Protein AF-A0AAE0T8H2-F1 (afdb_monomer_lite)

Organism: NCBI:txid2493646

pLDDT: mean 71.46, std 16.18, range [34.31, 95.75]

Structure (mmCIF, N/CA/C/O backbone):
data_AF-A0AAE0T8H2-F1
#
_entry.id   AF-A0AAE0T8H2-F1
#
loop_
_atom_site.group_PDB
_atom_site.id
_atom_site.type_symbol
_atom_site.label_atom_id
_atom_site.label_alt_id
_atom_site.label_comp_id
_atom_site.label_asym_id
_atom_site.label_entity_id
_atom_site.label_seq_id
_atom_site.pdbx_PDB_ins_code
_atom_site.Cartn_x
_atom_site.Cartn_y
_atom_site.Cartn_z
_atom_site.occupancy
_atom_site.B_iso_or_equiv
_atom_site.auth_seq_id
_atom_site.auth_comp_id
_atom_site.auth_asym_id
_atom_site.auth_atom_id
_atom_site.pdbx_PDB_model_num
ATOM 1 N N . MET A 1 1 ? -1.511 -6.221 -9.281 1.00 76.69 1 MET A N 1
ATOM 2 C CA . MET A 1 1 ? -1.937 -5.654 -7.984 1.00 76.69 1 MET A CA 1
ATOM 3 C C . MET A 1 1 ? -2.621 -6.737 -7.166 1.00 76.69 1 MET A C 1
ATOM 5 O O . MET A 1 1 ? -3.337 -7.535 -7.768 1.00 76.69 1 MET A O 1
ATOM 9 N N . PRO A 1 2 ? -2.409 -6.810 -5.842 1.00 81.56 2 PRO A N 1
ATOM 10 C CA . PRO A 1 2 ? -3.268 -7.608 -4.975 1.00 81.56 2 PRO A CA 1
ATOM 11 C C . PRO A 1 2 ? -4.704 -7.080 -5.037 1.00 81.56 2 PRO A C 1
ATOM 13 O O . PRO A 1 2 ? -4.919 -5.876 -5.181 1.00 81.56 2 PRO A O 1
ATOM 16 N N . TYR A 1 3 ? -5.683 -7.977 -4.929 1.00 86.44 3 TYR A N 1
ATOM 17 C CA . TYR A 1 3 ? -7.079 -7.564 -4.841 1.00 86.44 3 TYR A CA 1
ATOM 18 C C . TYR A 1 3 ? -7.281 -6.711 -3.584 1.00 86.44 3 TYR A C 1
ATOM 20 O O . TYR A 1 3 ? -6.847 -7.091 -2.491 1.00 86.44 3 TYR A O 1
ATOM 28 N N . ALA A 1 4 ? -7.947 -5.573 -3.747 1.00 90.56 4 ALA A N 1
ATOM 29 C CA . ALA A 1 4 ? -8.281 -4.659 -2.670 1.00 90.56 4 ALA A CA 1
ATOM 30 C C . ALA A 1 4 ? -9.773 -4.329 -2.718 1.00 90.56 4 ALA A C 1
ATOM 32 O O . ALA A 1 4 ? -10.343 -4.143 -3.790 1.00 90.56 4 ALA A O 1
ATOM 33 N N . THR A 1 5 ? -10.402 -4.244 -1.550 1.00 94.56 5 THR A N 1
ATOM 34 C CA . THR A 1 5 ? -11.794 -3.803 -1.415 1.00 94.56 5 THR A CA 1
ATOM 35 C C . THR A 1 5 ? -11.911 -2.758 -0.322 1.00 94.56 5 THR A C 1
ATOM 37 O O . THR A 1 5 ? -11.250 -2.856 0.713 1.00 94.56 5 THR A O 1
ATOM 40 N N . GLY A 1 6 ? -12.789 -1.776 -0.521 1.00 94.50 6 GLY A N 1
ATOM 41 C CA . GLY A 1 6 ? -13.217 -0.898 0.562 1.00 94.50 6 GLY A CA 1
ATOM 42 C C . GLY A 1 6 ? -14.016 -1.689 1.597 1.00 94.50 6 GLY A C 1
ATOM 43 O O . GLY A 1 6 ? -14.790 -2.583 1.243 1.00 94.50 6 GLY A O 1
ATOM 44 N N . ARG A 1 7 ? -13.828 -1.378 2.880 1.00 95.75 7 ARG A N 1
ATOM 45 C CA . ARG A 1 7 ? -14.616 -1.949 3.974 1.00 95.75 7 ARG A CA 1
ATOM 46 C C . ARG A 1 7 ? -14.836 -0.916 5.071 1.00 95.75 7 ARG A C 1
ATOM 48 O O . ARG A 1 7 ? -13.929 -0.172 5.443 1.00 95.75 7 ARG A O 1
ATOM 55 N N . ARG A 1 8 ? -16.050 -0.929 5.614 1.00 95.50 8 ARG A N 1
ATOM 56 C CA . ARG A 1 8 ? -16.399 -0.284 6.878 1.00 95.50 8 ARG A CA 1
ATOM 57 C C . ARG A 1 8 ? -16.264 -1.313 7.997 1.00 95.50 8 ARG A C 1
ATOM 59 O O . ARG A 1 8 ? -16.838 -2.392 7.884 1.00 95.50 8 ARG A O 1
ATOM 66 N N . VAL A 1 9 ? -15.514 -0.982 9.041 1.00 94.25 9 VAL A N 1
ATOM 67 C CA . VAL A 1 9 ? -15.206 -1.879 10.162 1.00 94.25 9 VAL A CA 1
ATOM 68 C C . VAL A 1 9 ? -15.505 -1.177 11.482 1.00 94.25 9 VAL A C 1
ATOM 70 O O . VAL A 1 9 ? -15.190 0.001 11.651 1.00 94.25 9 VAL A O 1
ATOM 73 N N . SER A 1 10 ? -16.107 -1.892 12.424 1.00 92.62 10 SER A N 1
ATOM 74 C CA . SER A 1 10 ? -16.316 -1.436 13.797 1.00 92.62 10 SER A CA 1
ATOM 75 C C . SER A 1 10 ? -15.133 -1.824 14.677 1.00 92.62 10 SER A C 1
ATOM 77 O O . SER A 1 10 ? -14.822 -3.004 14.842 1.00 92.62 10 SER A O 1
ATOM 79 N N . TRP A 1 11 ? -14.495 -0.837 15.308 1.00 91.00 11 TRP A N 1
ATOM 80 C CA . TRP A 1 11 ? -13.422 -1.082 16.267 1.00 91.00 11 TRP A CA 1
ATOM 81 C C . TRP A 1 11 ? -13.876 -2.012 17.396 1.00 91.00 11 TRP A C 1
ATOM 83 O O . TRP A 1 11 ? -13.230 -3.024 17.663 1.00 91.00 11 TRP A O 1
ATOM 93 N N . ASN A 1 12 ? -15.007 -1.689 18.027 1.00 89.00 12 ASN A N 1
ATOM 94 C CA . ASN A 1 12 ? -15.488 -2.390 19.217 1.00 89.00 12 ASN A CA 1
ATOM 95 C C . ASN A 1 12 ? -15.922 -3.830 18.919 1.00 89.00 12 ASN A C 1
ATOM 97 O O . ASN A 1 12 ? -15.734 -4.704 19.760 1.00 89.00 12 ASN A O 1
ATOM 101 N N . GLN A 1 13 ? -16.497 -4.081 17.740 1.00 91.44 13 GLN A N 1
ATOM 102 C CA . GLN A 1 13 ? -17.056 -5.393 17.399 1.00 91.44 13 GLN A CA 1
ATOM 103 C C . GLN A 1 13 ? -16.050 -6.297 16.680 1.00 91.44 13 GLN A C 1
ATOM 105 O O . GLN A 1 13 ? -16.044 -7.503 16.910 1.00 91.44 13 GLN A O 1
ATOM 110 N N . GLU A 1 14 ? -15.204 -5.734 15.816 1.00 93.31 14 GLU A N 1
ATOM 111 C CA . GLU A 1 14 ? -14.420 -6.527 14.862 1.00 93.31 14 GLU A CA 1
ATOM 112 C C . GLU A 1 14 ? -12.912 -6.473 15.112 1.00 93.31 14 GLU A C 1
ATOM 114 O O . GLU A 1 14 ? -12.212 -7.411 14.743 1.00 93.31 14 GLU A O 1
ATOM 119 N N . ILE A 1 15 ? -12.393 -5.401 15.723 1.00 91.56 15 ILE A N 1
ATOM 120 C CA . ILE A 1 15 ? -10.941 -5.208 15.871 1.00 91.56 15 ILE A CA 1
ATOM 121 C C . ILE A 1 15 ? -10.488 -5.432 17.312 1.00 91.56 15 ILE A C 1
ATOM 123 O O . ILE A 1 15 ? -9.516 -6.146 17.534 1.00 91.56 15 ILE A O 1
ATOM 127 N N . ALA A 1 16 ? -11.173 -4.863 18.305 1.00 89.38 16 ALA A N 1
ATOM 128 C CA . ALA A 1 16 ? -10.726 -4.866 19.699 1.00 89.38 16 ALA A CA 1
ATOM 129 C C . ALA A 1 16 ? -10.502 -6.283 20.269 1.00 89.38 16 ALA A C 1
ATOM 131 O O . ALA A 1 16 ? -9.551 -6.509 21.025 1.00 89.38 16 ALA A O 1
ATOM 132 N N . SER A 1 17 ? -11.345 -7.238 19.871 1.00 90.44 17 SER A N 1
ATOM 133 C CA . SER A 1 17 ? -11.299 -8.638 20.311 1.00 90.44 17 SER A CA 1
ATOM 134 C C . SER A 1 17 ? -10.091 -9.406 19.765 1.00 90.44 17 SER A C 1
ATOM 136 O O . SER A 1 17 ? -9.535 -10.248 20.466 1.00 90.44 17 SER A O 1
ATOM 138 N N . VAL A 1 18 ? -9.645 -9.085 18.548 1.00 93.56 18 VAL A N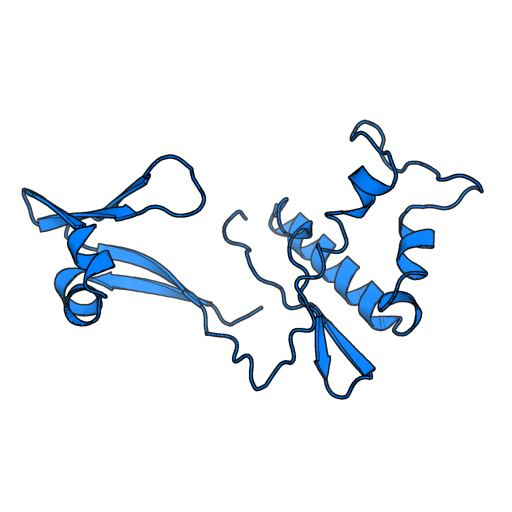 1
ATOM 139 C CA . VAL A 1 18 ? -8.537 -9.766 17.852 1.00 93.56 18 VAL A CA 1
ATOM 140 C C . VAL A 1 18 ? -7.248 -8.940 17.811 1.00 93.56 18 VAL A C 1
ATOM 142 O O . VAL A 1 18 ? -6.205 -9.428 17.381 1.00 93.56 18 VAL A O 1
ATOM 145 N N . ALA A 1 19 ? -7.297 -7.686 18.266 1.00 88.81 19 ALA A N 1
ATOM 146 C CA . ALA A 1 19 ? -6.150 -6.795 18.318 1.00 88.81 19 ALA A CA 1
ATOM 147 C C . ALA A 1 19 ? -5.054 -7.339 19.243 1.00 88.81 19 ALA A C 1
ATOM 149 O O . ALA A 1 19 ? -5.315 -7.906 20.306 1.00 88.81 19 ALA A O 1
ATOM 150 N N . THR A 1 20 ? -3.798 -7.097 18.874 1.00 90.31 20 THR A N 1
ATOM 151 C CA . THR A 1 20 ? -2.667 -7.360 19.767 1.00 90.31 20 THR A CA 1
ATOM 152 C C . THR A 1 20 ? -2.734 -6.452 20.996 1.00 90.31 20 THR A C 1
ATOM 154 O O . THR A 1 20 ? -3.318 -5.365 20.966 1.00 90.31 20 THR A O 1
ATOM 157 N N . GLU A 1 21 ? -2.101 -6.861 22.097 1.00 89.38 21 GLU A N 1
ATOM 158 C CA . GLU A 1 21 ? -2.078 -6.055 23.323 1.00 89.38 21 GLU A CA 1
ATOM 159 C C . GLU A 1 21 ? -1.448 -4.671 23.099 1.00 89.38 21 GLU A C 1
ATOM 161 O O . GLU A 1 21 ? -1.963 -3.669 23.594 1.00 89.38 21 GLU A O 1
ATOM 166 N N . ALA A 1 22 ? -0.383 -4.598 22.295 1.00 86.19 22 ALA A N 1
ATOM 167 C CA . ALA A 1 22 ? 0.259 -3.338 21.929 1.00 86.19 22 ALA A CA 1
ATOM 168 C C . ALA A 1 22 ? -0.703 -2.388 21.194 1.00 86.19 22 ALA A C 1
ATOM 170 O O . ALA A 1 22 ? -0.757 -1.200 21.512 1.00 86.19 22 ALA A O 1
ATOM 171 N N . LEU A 1 23 ? -1.502 -2.912 20.257 1.00 85.94 23 LEU A N 1
ATOM 172 C CA . LEU A 1 23 ? -2.502 -2.124 19.541 1.00 85.94 23 LEU A CA 1
ATOM 173 C C . LEU A 1 23 ? -3.630 -1.667 20.468 1.00 85.94 23 LEU A C 1
ATOM 175 O O . LEU A 1 23 ? -3.992 -0.493 20.433 1.00 85.94 23 LEU A O 1
ATOM 179 N N . ARG A 1 24 ? -4.116 -2.526 21.367 1.00 87.88 24 ARG A N 1
ATOM 180 C CA . ARG A 1 24 ? -5.114 -2.120 22.371 1.00 87.88 24 ARG A CA 1
ATOM 181 C C . ARG A 1 24 ? -4.607 -1.002 23.283 1.00 87.88 24 ARG A C 1
ATOM 183 O O . ARG A 1 24 ? -5.317 -0.026 23.485 1.00 87.88 24 ARG A O 1
ATOM 190 N N . LYS A 1 25 ? -3.364 -1.092 23.771 1.00 87.62 25 LYS A N 1
ATOM 191 C CA . LYS A 1 25 ? -2.741 -0.050 24.615 1.00 87.62 25 LYS A CA 1
ATOM 192 C C . LYS A 1 25 ? -2.518 1.277 23.889 1.00 87.62 25 LYS A C 1
ATOM 194 O O . LYS A 1 25 ? -2.362 2.308 24.533 1.00 87.62 25 LYS A O 1
ATOM 199 N N . SER A 1 26 ? -2.485 1.257 22.559 1.00 86.88 26 SER A N 1
ATOM 200 C CA . SER A 1 26 ? -2.351 2.467 21.745 1.00 86.88 26 SER A CA 1
ATOM 201 C C . SER A 1 26 ? -3.664 3.241 21.584 1.00 86.88 26 SER A C 1
ATOM 203 O O . SER A 1 26 ? -3.661 4.348 21.040 1.00 86.88 26 SER A O 1
ATOM 205 N N . VAL A 1 27 ? -4.780 2.671 22.046 1.00 88.06 27 VAL A N 1
ATOM 206 C CA . VAL A 1 27 ? -6.107 3.267 21.925 1.00 88.06 27 VAL A CA 1
ATOM 207 C C . VAL A 1 27 ? -6.424 4.141 23.125 1.00 88.06 27 VAL A C 1
ATOM 209 O O . VAL A 1 27 ? -6.238 3.772 24.279 1.00 88.06 27 VAL A O 1
ATOM 212 N N . THR A 1 28 ? -6.949 5.315 22.814 1.00 83.62 28 THR A N 1
ATOM 213 C CA . THR A 1 28 ? -7.480 6.293 23.753 1.00 83.62 28 THR A CA 1
ATOM 214 C C . THR A 1 28 ? -8.935 6.512 23.378 1.00 83.62 28 THR A C 1
ATOM 216 O O . THR A 1 28 ? -9.225 7.000 22.283 1.00 83.62 28 THR A O 1
ATOM 219 N N . ALA A 1 29 ? -9.844 6.072 24.242 1.00 75.25 29 ALA A N 1
ATOM 220 C CA . ALA A 1 29 ? -11.264 6.346 24.078 1.00 75.25 29 ALA A CA 1
ATOM 221 C C . ALA A 1 29 ? -11.545 7.822 24.395 1.00 75.25 29 ALA A C 1
ATOM 223 O O . ALA A 1 29 ? -10.871 8.412 25.245 1.00 75.25 29 ALA A O 1
ATOM 224 N N . GLN A 1 30 ? -12.511 8.409 23.696 1.00 73.19 30 GLN A N 1
ATOM 225 C CA . GLN A 1 30 ? -13.081 9.715 24.027 1.00 73.19 30 GLN A CA 1
ATOM 226 C C . GLN A 1 30 ? -14.549 9.564 24.431 1.00 73.19 30 GLN A C 1
ATOM 228 O O . GLN A 1 30 ? -15.131 8.482 24.307 1.00 73.19 30 GLN A O 1
ATOM 233 N N . ASP A 1 31 ? -15.128 10.652 24.932 1.00 75.44 31 ASP A N 1
ATOM 234 C CA . ASP A 1 31 ? -16.554 10.729 25.230 1.00 75.44 31 ASP A CA 1
ATOM 235 C C . ASP A 1 31 ? -17.387 10.417 23.968 1.00 75.44 31 ASP A C 1
ATOM 237 O O . ASP A 1 31 ? -16.953 10.667 22.845 1.00 75.44 31 ASP A O 1
ATOM 241 N N . ASP A 1 32 ? -18.577 9.838 24.159 1.00 81.25 32 ASP A N 1
ATOM 242 C CA . ASP A 1 32 ? -19.538 9.471 23.096 1.00 81.25 32 ASP A CA 1
ATOM 243 C C . ASP A 1 32 ? -19.127 8.309 22.155 1.00 81.25 32 ASP A C 1
ATOM 245 O O . ASP A 1 32 ? -19.642 8.146 21.047 1.00 81.25 32 ASP A O 1
ATOM 249 N N . GLY A 1 33 ? -18.230 7.427 22.611 1.00 79.25 33 GLY A N 1
ATOM 250 C CA . GLY A 1 33 ? -17.908 6.173 21.909 1.00 79.25 33 GLY A CA 1
ATOM 251 C C . GLY A 1 33 ? -16.909 6.321 20.757 1.00 79.25 33 GLY A C 1
ATOM 252 O O . GLY A 1 33 ? -16.699 5.374 19.991 1.00 79.25 33 GLY A O 1
ATOM 253 N N . ASP A 1 34 ? -16.274 7.484 20.650 1.00 89.69 34 ASP A N 1
ATOM 254 C CA . ASP A 1 34 ? -15.195 7.752 19.710 1.00 89.69 34 ASP A CA 1
ATOM 255 C C . ASP A 1 34 ? -13.905 7.022 20.107 1.00 89.69 34 ASP A C 1
ATOM 257 O O . ASP A 1 34 ? -13.517 6.934 21.278 1.00 89.69 34 ASP A O 1
ATOM 261 N N . VAL A 1 35 ? -13.209 6.494 19.099 1.00 90.50 35 VAL A N 1
ATOM 262 C CA . VAL A 1 35 ? -11.995 5.693 19.287 1.00 90.50 35 VAL A CA 1
ATOM 263 C C . VAL A 1 35 ? -10.830 6.380 18.601 1.00 90.50 35 VAL A C 1
ATOM 265 O O . VAL A 1 35 ? -10.845 6.550 17.384 1.00 90.50 35 VAL A O 1
ATOM 268 N N . CYS A 1 36 ? -9.785 6.721 19.355 1.00 90.19 36 CYS A N 1
ATOM 269 C CA . CYS A 1 36 ? -8.565 7.285 18.792 1.00 90.19 36 CYS A CA 1
ATOM 270 C C . CYS A 1 36 ? -7.361 6.370 18.993 1.00 90.19 36 CYS A C 1
ATOM 272 O O . CYS A 1 36 ? -7.038 5.994 20.116 1.00 90.19 36 CYS A O 1
ATOM 274 N N . ILE A 1 37 ? -6.647 6.073 17.912 1.00 88.62 37 ILE A N 1
ATOM 275 C CA . ILE A 1 37 ? -5.466 5.211 17.905 1.00 88.62 37 ILE A CA 1
ATOM 276 C C . ILE A 1 37 ? -4.220 6.083 17.758 1.00 88.62 37 ILE A C 1
ATOM 278 O O . ILE A 1 37 ? -4.068 6.818 16.777 1.00 88.62 37 ILE A O 1
ATOM 282 N N . LYS A 1 38 ? -3.312 5.998 18.734 1.00 86.00 38 LYS A N 1
ATOM 283 C CA . LYS A 1 38 ? -1.990 6.626 18.678 1.00 86.00 38 LYS A CA 1
ATOM 284 C C . LYS A 1 38 ? -0.982 5.617 18.150 1.00 86.00 38 LYS A C 1
ATOM 286 O O . LYS A 1 38 ? -0.389 4.859 18.913 1.00 86.00 38 LYS A O 1
ATOM 291 N N . TRP A 1 39 ? -0.751 5.630 16.845 1.00 74.06 39 TRP A N 1
ATOM 292 C CA . TRP A 1 39 ? 0.168 4.686 16.221 1.00 74.06 39 TRP A CA 1
ATOM 293 C C . TRP A 1 39 ? 1.500 5.345 15.863 1.00 74.06 39 TRP A C 1
ATOM 295 O O . TRP A 1 39 ? 1.573 6.525 15.506 1.00 74.06 39 TRP A O 1
ATOM 305 N N . ARG A 1 40 ? 2.582 4.570 15.961 1.00 65.19 40 ARG A N 1
ATOM 306 C CA . ARG A 1 40 ? 3.912 4.977 15.503 1.00 65.19 40 ARG A CA 1
ATOM 307 C C . ARG A 1 40 ? 4.268 4.137 14.280 1.00 65.19 40 ARG A C 1
ATOM 309 O O . ARG A 1 40 ? 4.754 3.022 14.405 1.00 65.19 40 ARG A O 1
ATOM 316 N N . CYS A 1 41 ? 3.993 4.681 13.103 1.00 67.31 41 CYS A N 1
ATOM 317 C CA . CYS A 1 41 ? 4.400 4.147 11.803 1.00 67.31 41 CYS A CA 1
ATOM 318 C C . CYS A 1 41 ? 5.215 5.237 11.106 1.00 67.31 41 CYS A C 1
ATOM 320 O O . CYS A 1 41 ? 4.749 6.370 11.147 1.00 67.31 41 CYS A O 1
ATOM 322 N N . TYR A 1 42 ? 6.381 4.882 10.533 1.00 51.53 42 TYR A N 1
ATOM 323 C CA . TYR A 1 42 ? 7.344 5.639 9.690 1.00 51.53 42 TYR A CA 1
ATOM 324 C C . TYR A 1 42 ? 7.691 7.105 10.055 1.00 51.53 42 TYR A C 1
ATOM 326 O O . TYR A 1 42 ? 8.852 7.506 10.004 1.00 51.53 42 TYR A O 1
ATOM 334 N N . LEU A 1 43 ? 6.728 7.909 10.480 1.00 49.91 43 LEU A N 1
ATOM 335 C CA . LEU A 1 43 ? 6.865 9.234 11.051 1.00 49.91 43 LEU A CA 1
ATOM 336 C C . LEU A 1 43 ? 7.532 9.153 12.433 1.00 49.91 43 LEU A C 1
ATOM 338 O O . LEU A 1 43 ? 7.078 8.470 13.354 1.00 49.91 43 LEU A O 1
ATOM 342 N N . LYS A 1 44 ? 8.612 9.923 12.619 1.00 52.41 44 LYS A N 1
ATOM 343 C CA . LYS A 1 44 ? 9.271 10.095 13.929 1.00 52.41 44 LYS A CA 1
ATOM 344 C C . LYS A 1 44 ? 8.316 10.647 15.004 1.00 52.41 44 LYS A C 1
ATOM 346 O O . LYS A 1 44 ? 8.592 10.471 16.191 1.00 52.41 44 LYS A O 1
ATOM 351 N N . ARG A 1 45 ? 7.201 11.270 14.597 1.00 58.56 45 ARG A N 1
ATOM 352 C CA . ARG A 1 45 ? 6.114 11.767 15.452 1.00 58.56 45 ARG A CA 1
ATOM 353 C C . ARG A 1 45 ? 4.948 10.778 15.461 1.00 58.56 45 ARG A C 1
ATOM 355 O O . ARG A 1 45 ? 4.554 10.284 14.413 1.00 58.56 45 ARG A O 1
ATOM 362 N N . SER A 1 46 ? 4.383 10.519 16.640 1.00 67.94 46 SER A N 1
ATOM 363 C CA . SER A 1 46 ? 3.137 9.756 16.753 1.00 67.94 46 SER A CA 1
ATOM 364 C C . SER A 1 46 ? 2.005 10.513 16.064 1.00 67.94 46 SER A C 1
ATOM 366 O O . SER A 1 46 ? 1.717 11.647 16.444 1.00 67.94 46 SER A O 1
ATOM 368 N N . ALA A 1 47 ? 1.359 9.877 15.092 1.00 76.75 47 ALA A N 1
ATOM 369 C CA . ALA A 1 47 ? 0.096 10.352 14.551 1.00 76.75 47 ALA A CA 1
ATOM 370 C C . ALA A 1 47 ? -1.054 9.796 15.402 1.00 76.75 47 ALA A C 1
ATOM 372 O O . ALA A 1 47 ? -0.964 8.692 15.953 1.00 76.75 47 ALA A O 1
ATOM 373 N N . ARG A 1 48 ? -2.123 10.582 15.537 1.00 83.56 48 ARG A N 1
ATOM 374 C CA . ARG A 1 48 ? -3.363 10.169 16.197 1.00 83.56 48 ARG A CA 1
ATOM 375 C C . ARG A 1 48 ? -4.469 10.153 15.152 1.00 83.56 48 ARG A C 1
ATOM 377 O O . ARG A 1 48 ? -4.716 11.175 14.522 1.00 83.56 48 ARG A O 1
ATOM 384 N N . TYR A 1 49 ? -5.124 9.009 15.007 1.00 86.44 49 TYR A N 1
ATOM 385 C CA . TYR A 1 49 ? -6.261 8.822 14.108 1.00 86.44 49 TYR A CA 1
ATOM 386 C C . TYR A 1 49 ? -7.504 8.581 14.948 1.00 86.44 49 TYR A C 1
ATOM 388 O O . TYR A 1 49 ? -7.477 7.699 15.803 1.00 86.44 49 TYR A O 1
ATOM 396 N N . CYS A 1 50 ? -8.554 9.371 14.744 1.00 88.81 50 CYS A N 1
ATOM 397 C CA . CYS A 1 50 ? -9.799 9.282 15.501 1.00 88.81 50 CYS A CA 1
ATOM 398 C C . CYS A 1 50 ? -10.946 8.835 14.601 1.00 88.81 50 CYS A C 1
ATOM 400 O O . CYS A 1 50 ? -11.061 9.282 13.462 1.00 88.81 50 CYS A O 1
ATOM 402 N N . PHE A 1 51 ? -11.782 7.954 15.138 1.00 90.56 51 PHE A N 1
ATOM 403 C CA . PHE A 1 51 ? -12.860 7.289 14.428 1.00 90.56 51 PHE A CA 1
ATOM 404 C C . PHE A 1 51 ? -14.163 7.513 15.175 1.00 90.56 51 PHE A C 1
ATOM 406 O O . PHE A 1 51 ? -14.323 7.057 16.313 1.00 90.56 51 PHE A O 1
ATOM 413 N N . GLN A 1 52 ? -15.086 8.205 14.513 1.00 91.56 52 GLN A N 1
ATOM 414 C CA . GLN A 1 52 ? -16.373 8.550 15.093 1.00 91.56 52 GLN A CA 1
ATOM 415 C C . GLN A 1 52 ? -17.170 7.278 15.395 1.00 91.56 52 GLN A C 1
ATOM 417 O O . GLN A 1 52 ? -17.338 6.423 14.518 1.00 91.56 52 GLN A O 1
ATOM 422 N N . LYS A 1 53 ? -17.635 7.130 16.638 1.00 90.38 53 LYS A N 1
ATOM 423 C CA . LYS A 1 53 ? -18.329 5.936 17.146 1.00 90.38 53 LYS A CA 1
ATOM 424 C C . LYS A 1 53 ? -17.564 4.631 16.877 1.00 90.38 53 LYS A C 1
ATOM 426 O O . LYS A 1 53 ? -18.162 3.575 16.666 1.00 90.38 53 LYS A O 1
ATOM 431 N N . GLY A 1 54 ? -16.233 4.714 16.794 1.00 90.06 54 GLY A N 1
ATOM 432 C CA . GLY A 1 54 ? -15.353 3.587 16.489 1.00 90.06 54 GLY A CA 1
ATOM 433 C C . GLY A 1 54 ? -15.494 3.021 15.072 1.00 90.06 54 GLY A C 1
ATOM 434 O O . GLY A 1 54 ? -15.087 1.884 14.841 1.00 90.06 54 GLY A O 1
ATOM 435 N N . VAL A 1 55 ? -16.070 3.768 14.125 1.00 93.75 55 VAL A N 1
ATOM 436 C CA . VAL A 1 55 ? -16.237 3.327 12.733 1.00 93.75 55 VAL A CA 1
ATOM 437 C C . VAL A 1 55 ? -15.011 3.698 11.901 1.00 93.75 55 VAL A C 1
ATOM 439 O O .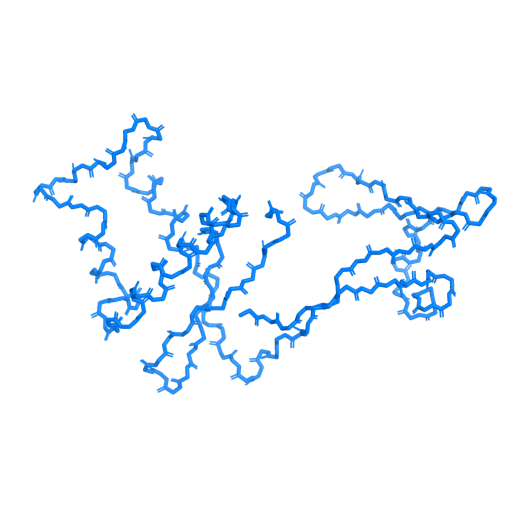 VAL A 1 55 ? -14.689 4.872 11.733 1.00 93.75 55 VAL A O 1
ATOM 442 N N . ILE A 1 56 ? -14.365 2.689 11.321 1.00 92.81 56 ILE A N 1
ATOM 443 C CA . ILE A 1 56 ? -13.174 2.826 10.482 1.00 92.81 56 ILE A CA 1
ATOM 444 C C . ILE A 1 56 ? -13.548 2.510 9.034 1.00 92.81 56 ILE A C 1
ATOM 446 O O . ILE A 1 56 ? -14.107 1.450 8.749 1.00 92.81 56 ILE A O 1
ATOM 450 N N . TYR A 1 57 ? -13.208 3.411 8.115 1.00 93.19 57 TYR A N 1
ATOM 451 C CA . TYR A 1 57 ? -13.242 3.149 6.678 1.00 93.19 57 TYR A CA 1
ATOM 452 C C . TYR A 1 57 ? -11.819 2.920 6.192 1.00 93.19 57 TYR A C 1
ATOM 454 O O . TYR A 1 57 ? -10.928 3.721 6.472 1.00 93.19 57 TYR A O 1
ATOM 462 N N . GLY A 1 58 ? -11.598 1.822 5.481 1.00 90.88 58 GLY A N 1
ATOM 463 C CA . GLY A 1 58 ? -10.277 1.501 4.964 1.00 90.88 58 GLY A CA 1
ATOM 464 C C . GLY A 1 58 ? -10.320 0.509 3.816 1.00 90.88 58 GLY A C 1
ATOM 465 O O . GLY A 1 58 ? -11.378 -0.005 3.445 1.00 90.88 58 GLY A O 1
ATOM 466 N N . ALA A 1 59 ? -9.144 0.241 3.263 1.00 92.12 59 ALA A N 1
ATOM 467 C CA . ALA A 1 59 ? -8.946 -0.799 2.269 1.00 92.12 59 ALA A CA 1
ATOM 468 C C . ALA A 1 59 ? -8.522 -2.106 2.952 1.00 92.12 59 ALA A C 1
ATOM 470 O O . ALA A 1 59 ? -7.619 -2.121 3.789 1.00 92.12 59 ALA A O 1
ATOM 471 N N . VAL A 1 60 ? -9.154 -3.212 2.569 1.00 91.75 60 VAL A N 1
ATOM 472 C CA . VAL A 1 60 ? -8.696 -4.567 2.884 1.00 91.75 60 VAL A CA 1
ATOM 473 C C . VAL A 1 60 ? -7.984 -5.099 1.653 1.00 91.75 60 VAL A C 1
ATOM 475 O O . VAL A 1 60 ? -8.604 -5.277 0.604 1.00 91.75 60 VAL A O 1
ATOM 478 N N . VAL A 1 61 ? -6.683 -5.338 1.788 1.00 89.44 61 VAL A N 1
ATOM 479 C CA . VAL A 1 61 ? -5.818 -5.821 0.708 1.00 89.44 61 VAL A CA 1
ATOM 480 C C . VAL A 1 61 ? -5.488 -7.286 0.956 1.00 89.44 61 VAL A C 1
ATOM 482 O O . VAL A 1 61 ? -5.094 -7.662 2.061 1.00 89.44 61 VAL A O 1
ATOM 485 N N . TYR A 1 62 ? -5.657 -8.125 -0.064 1.00 87.88 62 TYR A N 1
ATOM 486 C CA . TYR A 1 62 ? -5.349 -9.547 0.039 1.00 87.88 62 TYR A CA 1
ATOM 487 C C . TYR A 1 62 ? -3.852 -9.763 0.237 1.00 87.88 62 TYR A C 1
ATOM 489 O O . TYR A 1 62 ? -3.022 -9.244 -0.513 1.00 87.88 62 TYR A O 1
ATOM 497 N N . TRP A 1 63 ? -3.519 -10.566 1.246 1.00 82.44 63 TRP A N 1
ATOM 498 C CA . TRP A 1 63 ? -2.137 -10.882 1.570 1.00 82.44 63 TRP A CA 1
ATOM 499 C C . TRP A 1 63 ? -1.482 -11.692 0.448 1.00 82.44 63 TRP A C 1
ATOM 501 O O . TRP A 1 63 ? -1.985 -12.742 0.041 1.00 82.44 63 TRP A O 1
ATOM 511 N N . ILE A 1 64 ? -0.326 -11.230 -0.025 1.00 75.06 64 ILE A N 1
ATOM 512 C CA . ILE A 1 64 ? 0.472 -11.951 -1.016 1.00 75.06 64 ILE A CA 1
ATOM 513 C C . ILE A 1 64 ? 1.324 -12.985 -0.273 1.00 75.06 64 ILE A C 1
ATOM 515 O O . ILE A 1 64 ? 2.228 -12.636 0.486 1.00 75.06 64 ILE A O 1
ATOM 519 N N . SER A 1 65 ? 1.03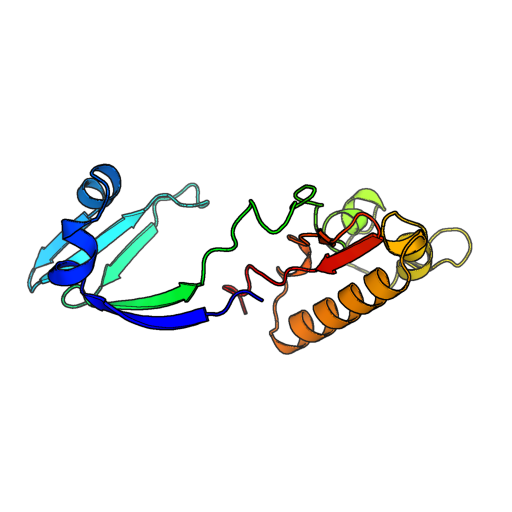5 -14.275 -0.469 1.00 67.19 65 SER A N 1
ATOM 520 C CA . SER A 1 65 ? 1.814 -15.349 0.156 1.00 67.19 65 SER A CA 1
ATOM 521 C C . SER A 1 65 ? 3.240 -15.403 -0.403 1.00 67.19 65 SER A C 1
ATOM 523 O O . SER A 1 65 ? 3.459 -15.576 -1.602 1.00 67.19 65 SER A O 1
ATOM 525 N N . ILE A 1 66 ? 4.219 -15.324 0.500 1.00 58.91 66 ILE A N 1
ATOM 526 C CA . ILE A 1 66 ? 5.660 -15.411 0.205 1.00 58.91 66 ILE A CA 1
ATOM 527 C C . ILE A 1 66 ? 6.040 -16.823 -0.299 1.00 58.91 66 ILE A C 1
ATOM 529 O O . ILE A 1 66 ? 7.073 -17.009 -0.937 1.00 58.91 66 ILE A O 1
ATOM 533 N N . GLY A 1 67 ? 5.193 -17.833 -0.051 1.00 55.25 67 GLY A N 1
ATOM 534 C CA . GLY A 1 67 ? 5.424 -19.214 -0.486 1.00 55.25 67 GLY A CA 1
ATOM 535 C C . GLY A 1 67 ? 5.179 -19.456 -1.980 1.00 55.25 67 GLY A C 1
ATOM 536 O O . GLY A 1 67 ? 5.856 -20.289 -2.578 1.00 55.25 67 GLY A O 1
ATOM 537 N N . THR A 1 68 ? 4.246 -18.725 -2.598 1.00 52.19 68 THR A N 1
ATOM 538 C CA . THR A 1 68 ? 3.891 -18.860 -4.026 1.00 52.19 68 THR A CA 1
ATOM 539 C C . THR A 1 68 ? 4.700 -17.943 -4.935 1.00 52.19 68 THR A C 1
ATOM 541 O O . THR A 1 68 ? 4.851 -18.233 -6.120 1.00 52.19 68 THR A O 1
ATOM 544 N N . VAL A 1 69 ? 5.249 -16.858 -4.391 1.00 54.84 69 VAL A N 1
ATOM 545 C CA . VAL A 1 69 ? 6.080 -15.909 -5.126 1.00 54.84 69 VAL A CA 1
ATOM 546 C C . VAL A 1 69 ? 7.393 -15.743 -4.381 1.00 54.84 69 VAL A C 1
ATOM 548 O O . VAL A 1 69 ? 7.442 -15.118 -3.324 1.00 54.84 69 VAL A O 1
ATOM 551 N N . ARG A 1 70 ? 8.490 -16.264 -4.945 1.00 53.34 70 ARG A N 1
ATOM 552 C CA . ARG A 1 70 ? 9.830 -15.879 -4.488 1.00 53.34 70 ARG A CA 1
ATOM 553 C C . ARG A 1 70 ? 10.055 -14.427 -4.889 1.00 53.34 70 ARG A C 1
ATOM 555 O O . ARG A 1 70 ? 10.544 -14.158 -5.985 1.00 53.34 70 ARG A O 1
ATOM 562 N N . ILE A 1 71 ? 9.673 -13.516 -4.000 1.00 53.91 71 ILE A N 1
ATOM 563 C CA . ILE A 1 71 ? 10.011 -12.100 -4.081 1.00 53.91 71 ILE A CA 1
ATOM 564 C C . ILE A 1 71 ? 11.529 -12.021 -3.921 1.00 53.91 71 ILE A C 1
ATOM 566 O O . ILE A 1 71 ? 12.064 -12.103 -2.813 1.00 53.91 71 ILE A O 1
ATOM 570 N N . ARG A 1 72 ? 12.253 -11.963 -5.041 1.00 51.72 72 ARG A N 1
ATOM 571 C CA . ARG A 1 72 ? 13.703 -11.777 -5.013 1.00 51.72 72 ARG A CA 1
ATOM 572 C C . ARG A 1 72 ? 13.987 -10.303 -4.780 1.00 51.72 72 ARG A C 1
ATOM 574 O O . ARG A 1 72 ? 14.153 -9.551 -5.725 1.00 51.72 72 ARG A O 1
ATOM 581 N N . GLY A 1 73 ? 14.094 -9.954 -3.502 1.00 46.97 73 GLY A N 1
ATOM 582 C CA . GLY A 1 73 ? 14.669 -8.697 -3.057 1.00 46.97 73 GLY A CA 1
ATOM 583 C C . GLY A 1 73 ? 13.763 -7.493 -3.280 1.00 46.97 73 GLY A C 1
ATOM 584 O O . GLY A 1 73 ? 13.049 -7.368 -4.267 1.00 46.97 73 GLY A O 1
ATOM 585 N N . ASN A 1 74 ? 13.829 -6.581 -2.323 1.00 45.81 74 ASN A N 1
ATOM 586 C CA . ASN A 1 74 ? 13.422 -5.201 -2.498 1.00 45.81 74 ASN A CA 1
ATOM 587 C C . ASN A 1 74 ? 14.425 -4.580 -3.484 1.00 45.81 74 ASN A C 1
ATOM 589 O O . ASN A 1 74 ? 15.432 -3.999 -3.074 1.00 45.81 74 ASN A O 1
ATOM 593 N N . THR A 1 75 ? 14.249 -4.821 -4.786 1.00 48.94 75 THR A N 1
ATOM 594 C CA . THR A 1 75 ? 14.968 -4.045 -5.790 1.00 48.94 75 THR A CA 1
ATOM 595 C C . THR A 1 75 ? 14.420 -2.643 -5.652 1.00 48.94 75 THR A C 1
ATOM 597 O O . THR A 1 75 ? 13.275 -2.386 -6.017 1.00 48.94 75 THR A O 1
ATOM 600 N N . LYS A 1 76 ? 15.220 -1.773 -5.023 1.00 51.75 76 LYS A N 1
ATOM 601 C CA . LYS A 1 76 ? 15.148 -0.318 -5.155 1.00 51.75 76 LYS A CA 1
ATOM 602 C C . LYS A 1 76 ? 14.526 -0.015 -6.512 1.00 51.75 76 LYS A C 1
ATOM 604 O O . LYS A 1 76 ? 15.133 -0.394 -7.512 1.00 51.75 76 LYS A O 1
ATOM 609 N N . GLY A 1 77 ? 13.297 0.501 -6.523 1.00 54.28 77 GLY A N 1
ATOM 610 C CA . GLY A 1 77 ? 12.503 0.420 -7.741 1.00 54.28 77 GLY A CA 1
ATOM 611 C C . GLY A 1 77 ? 13.206 1.088 -8.918 1.00 54.28 77 GLY A C 1
ATOM 612 O O . GLY A 1 77 ? 14.077 1.949 -8.749 1.00 54.28 77 GLY A O 1
ATOM 613 N N . SER A 1 78 ? 12.859 0.619 -10.109 1.00 53.56 78 SER A N 1
ATOM 614 C CA . SER A 1 78 ? 13.569 0.867 -11.367 1.00 53.56 78 SER A CA 1
ATOM 615 C C . SER A 1 78 ? 13.810 2.346 -11.688 1.00 53.56 78 SER A C 1
ATOM 617 O O . SER A 1 78 ? 14.738 2.684 -12.415 1.00 53.56 78 SER A O 1
ATOM 619 N N . TRP A 1 79 ? 13.005 3.231 -11.098 1.00 59.12 79 TRP A N 1
ATOM 620 C CA . TRP A 1 79 ? 13.083 4.682 -11.255 1.00 59.12 79 TRP A CA 1
ATOM 621 C C . TRP A 1 79 ? 13.719 5.400 -10.050 1.00 59.12 79 TRP A C 1
ATOM 623 O O . TRP A 1 79 ? 14.092 6.565 -10.149 1.00 59.12 79 TRP A O 1
ATOM 633 N N . HIS A 1 80 ? 13.849 4.731 -8.898 1.00 53.78 80 HIS A N 1
ATOM 634 C CA . HIS A 1 80 ? 14.147 5.371 -7.614 1.00 53.78 80 HIS A CA 1
ATOM 635 C C . HIS A 1 80 ? 15.636 5.533 -7.291 1.00 53.78 80 HIS A C 1
ATOM 637 O O . HIS A 1 80 ? 15.981 6.453 -6.552 1.00 53.78 80 HIS A O 1
ATOM 643 N N . ASN A 1 81 ? 16.534 4.672 -7.786 1.00 43.22 81 ASN A N 1
ATOM 644 C CA . ASN A 1 81 ? 17.946 4.712 -7.360 1.00 43.22 81 ASN A CA 1
ATOM 645 C C . ASN A 1 81 ? 18.984 5.018 -8.435 1.00 43.22 81 ASN A C 1
ATOM 647 O O . ASN A 1 81 ? 20.127 5.294 -8.076 1.00 43.22 81 ASN A O 1
ATOM 651 N N . ASP A 1 82 ? 18.599 5.103 -9.701 1.00 48.03 82 ASP A N 1
ATOM 652 C CA . ASP A 1 82 ? 19.559 5.461 -10.743 1.00 48.03 82 ASP A CA 1
ATOM 653 C C . ASP A 1 82 ? 19.629 6.968 -11.005 1.00 48.03 82 ASP A C 1
ATOM 655 O O . ASP A 1 82 ? 20.636 7.447 -11.507 1.00 48.03 82 ASP A O 1
ATOM 659 N N . PHE A 1 83 ? 18.650 7.762 -10.564 1.00 43.91 83 PHE A N 1
ATOM 660 C CA . PHE A 1 83 ? 18.703 9.219 -10.740 1.00 43.91 83 PHE A CA 1
ATOM 661 C C . PHE A 1 83 ? 19.791 9.881 -9.868 1.00 43.91 83 PHE A C 1
ATOM 663 O O . PHE A 1 83 ? 20.575 10.698 -10.349 1.00 43.91 83 PHE A O 1
ATOM 670 N N . HIS A 1 84 ? 19.920 9.454 -8.605 1.00 40.66 84 HIS A N 1
ATOM 671 C CA . HIS A 1 84 ? 20.982 9.930 -7.709 1.00 40.66 84 HIS A CA 1
ATOM 672 C C . HIS A 1 84 ? 22.334 9.240 -7.947 1.00 40.66 84 HIS A C 1
ATOM 674 O O . HIS A 1 84 ? 23.369 9.892 -7.836 1.00 40.66 84 HIS A O 1
ATOM 680 N N . ALA A 1 85 ? 22.353 7.947 -8.295 1.00 40.78 85 ALA A N 1
ATOM 681 C CA . ALA A 1 85 ? 23.598 7.221 -8.567 1.00 40.78 85 ALA A CA 1
ATOM 682 C C . ALA A 1 85 ? 24.213 7.562 -9.940 1.00 40.78 85 ALA A C 1
ATOM 684 O O . ALA A 1 85 ? 25.419 7.406 -10.118 1.00 40.78 85 ALA A O 1
ATOM 685 N N . MET A 1 86 ? 23.416 8.063 -10.895 1.00 44.12 86 MET A N 1
ATOM 686 C CA . MET A 1 86 ? 23.891 8.585 -12.186 1.00 44.12 86 MET A CA 1
ATOM 687 C C . MET A 1 86 ? 24.095 10.113 -12.191 1.00 44.12 86 MET A C 1
ATOM 689 O O . MET A 1 86 ? 24.298 10.689 -13.255 1.00 44.12 86 MET A O 1
ATOM 693 N N . GLY A 1 87 ? 24.090 10.766 -11.020 1.00 38.47 87 GLY A N 1
ATOM 694 C CA . GLY A 1 87 ? 24.521 12.162 -10.864 1.00 38.47 87 GLY A CA 1
ATOM 695 C C . GLY A 1 87 ? 23.546 13.241 -11.356 1.00 38.47 87 GLY A C 1
ATOM 696 O O . GLY A 1 87 ? 23.974 14.371 -11.575 1.00 38.47 87 GLY A O 1
ATOM 697 N N . GLY A 1 88 ? 22.258 12.936 -11.537 1.00 37.66 88 GLY A N 1
ATOM 698 C CA . GLY A 1 88 ? 21.278 13.889 -12.063 1.00 37.66 88 GLY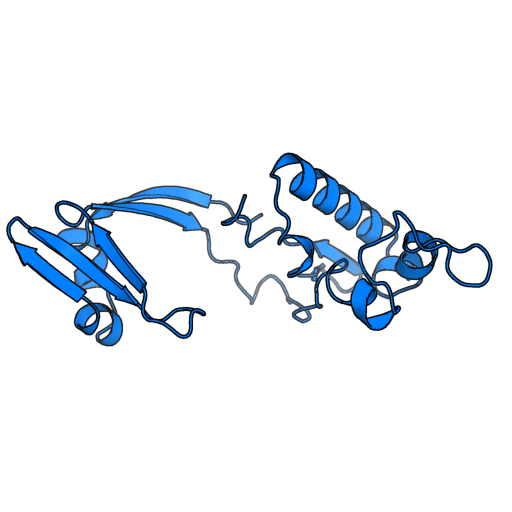 A CA 1
ATOM 699 C C . GLY A 1 88 ? 20.494 14.605 -10.965 1.00 37.66 88 GLY A C 1
ATOM 700 O O . GLY A 1 88 ? 19.620 14.013 -10.338 1.00 37.66 88 GLY A O 1
ATOM 701 N N . TYR A 1 89 ? 20.756 15.896 -10.760 1.00 36.03 89 TYR A N 1
ATOM 702 C CA . TYR A 1 89 ? 19.771 16.792 -10.152 1.00 36.03 89 TYR A CA 1
ATOM 703 C C . TYR A 1 89 ? 18.575 16.951 -11.111 1.00 36.03 89 TYR A C 1
ATOM 705 O O . TYR A 1 89 ? 18.745 17.022 -12.327 1.00 36.03 89 TYR A O 1
ATOM 713 N N . LEU A 1 90 ? 17.364 16.981 -10.547 1.00 39.50 90 LEU A N 1
ATOM 714 C CA . LEU A 1 90 ? 16.056 17.145 -11.200 1.00 39.50 90 LEU A CA 1
ATOM 715 C C . LEU A 1 90 ? 15.869 18.537 -11.845 1.00 39.50 90 LEU A C 1
ATOM 717 O O . LEU A 1 90 ? 14.919 19.242 -11.525 1.00 39.50 90 LEU A O 1
ATOM 721 N N . GLU A 1 91 ? 16.753 18.949 -12.752 1.00 34.31 91 GLU A N 1
ATOM 722 C CA . GLU A 1 91 ? 16.591 20.218 -13.485 1.00 34.31 91 GLU A CA 1
ATOM 723 C C . GLU A 1 91 ? 16.592 20.080 -15.009 1.00 34.31 91 GLU A C 1
ATOM 725 O O . GLU A 1 91 ? 16.458 21.072 -15.718 1.00 34.31 91 GLU A O 1
ATOM 730 N N . SER A 1 92 ? 16.676 18.875 -15.570 1.00 36.19 92 SER A N 1
ATOM 731 C CA . SER A 1 92 ? 16.595 18.728 -17.027 1.00 36.19 92 SER A CA 1
ATOM 732 C C . SER A 1 92 ? 15.931 17.422 -17.424 1.00 36.19 92 SER A C 1
ATOM 734 O O . SER A 1 92 ? 16.390 16.328 -17.097 1.00 36.19 92 SER A O 1
ATOM 736 N N . PHE A 1 93 ? 14.830 17.549 -18.161 1.00 46.81 93 PHE A N 1
ATOM 737 C CA . PHE A 1 93 ? 14.262 16.463 -18.940 1.00 46.81 93 PHE A CA 1
ATOM 738 C C . PHE A 1 93 ? 15.374 15.834 -19.792 1.00 46.81 93 PHE A C 1
ATOM 740 O O . PHE A 1 93 ? 15.950 16.489 -20.653 1.00 46.81 93 PHE A O 1
ATOM 747 N N . SER A 1 94 ? 15.647 14.557 -19.517 1.00 51.22 94 SER A N 1
ATOM 748 C CA . SER A 1 94 ? 16.573 13.677 -20.233 1.00 51.22 94 SER A CA 1
ATOM 749 C C . SER A 1 94 ? 18.042 14.138 -20.240 1.00 51.22 94 SER A C 1
ATOM 751 O O . SER A 1 94 ? 18.477 14.765 -21.208 1.00 51.22 94 SER A O 1
ATOM 753 N N . PRO A 1 95 ? 18.871 13.767 -19.239 1.00 50.88 95 PRO A N 1
ATOM 754 C CA . PRO A 1 95 ? 20.309 13.898 -19.404 1.00 50.88 95 PRO A CA 1
ATOM 755 C C . PRO A 1 95 ? 20.711 12.937 -20.525 1.00 50.88 95 PRO A C 1
ATOM 757 O O . PRO A 1 95 ? 20.652 11.716 -20.369 1.00 50.88 95 PRO A O 1
ATOM 760 N N . ILE A 1 96 ? 21.070 13.480 -21.687 1.00 53.22 96 ILE A N 1
ATOM 761 C CA . ILE A 1 96 ? 21.834 12.730 -22.678 1.00 53.22 96 ILE A CA 1
ATOM 762 C C . ILE A 1 96 ? 23.123 12.327 -21.957 1.00 53.22 96 ILE A C 1
ATOM 764 O O . ILE A 1 96 ? 23.953 13.172 -21.621 1.00 53.22 96 ILE A O 1
ATOM 768 N N . LEU A 1 97 ? 23.245 11.042 -21.633 1.00 57.53 97 LEU A N 1
ATOM 769 C CA . LEU A 1 97 ? 24.409 10.492 -20.954 1.00 57.53 97 LEU A CA 1
ATOM 770 C C . LEU A 1 97 ? 25.598 10.467 -21.934 1.00 57.53 97 LEU A C 1
ATOM 772 O O . LEU A 1 97 ? 25.394 10.483 -23.157 1.00 57.53 97 LEU A O 1
ATOM 776 N N . PRO A 1 98 ? 26.850 10.406 -21.436 1.00 55.81 98 PRO A N 1
ATOM 777 C CA . PRO A 1 98 ? 28.035 10.340 -22.289 1.00 55.81 98 PRO A CA 1
ATOM 778 C C . PRO A 1 98 ? 27.888 9.273 -23.385 1.00 55.81 98 PRO A C 1
ATOM 780 O O . PRO A 1 98 ? 27.535 8.128 -23.103 1.00 55.81 98 PRO A O 1
ATOM 783 N N . GLY A 1 99 ? 28.143 9.656 -24.640 1.00 62.62 99 GLY A N 1
ATOM 784 C CA . GLY A 1 99 ? 27.972 8.772 -25.800 1.00 62.62 99 GLY A CA 1
ATOM 785 C C . GLY A 1 99 ? 26.584 8.802 -26.452 1.00 62.62 99 GLY A C 1
ATOM 786 O O . GLY A 1 99 ? 26.228 7.841 -27.127 1.00 62.62 99 GLY A O 1
ATOM 787 N N . ASN A 1 100 ? 25.814 9.883 -26.276 1.00 64.56 100 ASN A N 1
ATOM 788 C CA . ASN A 1 100 ? 24.495 10.077 -26.898 1.00 64.56 100 ASN A CA 1
ATOM 789 C C . ASN A 1 100 ? 23.438 9.037 -26.475 1.00 64.56 100 ASN A C 1
ATOM 791 O O . ASN A 1 100 ? 22.467 8.800 -27.189 1.00 64.56 100 ASN A O 1
ATOM 795 N N . ARG A 1 101 ? 23.636 8.400 -25.314 1.00 64.88 101 ARG A N 1
ATOM 796 C CA . ARG A 1 101 ? 22.725 7.384 -24.776 1.00 64.88 101 ARG A CA 1
ATOM 797 C C . ARG A 1 101 ? 21.697 8.027 -23.856 1.00 64.88 101 ARG A C 1
ATOM 799 O O . ARG A 1 101 ? 22.025 8.894 -23.049 1.00 64.88 101 ARG A O 1
ATOM 806 N N . THR A 1 102 ? 20.458 7.571 -23.940 1.00 72.62 102 THR A N 1
ATOM 807 C CA . THR A 1 102 ? 19.395 7.949 -23.008 1.00 72.62 102 THR A CA 1
ATOM 808 C C . THR A 1 102 ? 19.452 7.093 -21.742 1.00 72.62 102 THR A C 1
ATOM 810 O O . THR A 1 102 ? 20.071 6.025 -21.707 1.00 72.62 102 THR A O 1
ATOM 813 N N . PHE A 1 103 ? 18.757 7.530 -20.690 1.00 71.25 103 PHE A N 1
ATOM 814 C CA . PHE A 1 103 ? 18.518 6.706 -19.502 1.00 71.25 103 PHE A CA 1
ATOM 815 C C . PHE A 1 103 ? 17.930 5.332 -19.871 1.00 71.25 103 PHE A C 1
ATOM 817 O O . PHE A 1 103 ? 18.405 4.302 -19.394 1.00 71.25 103 PHE A O 1
ATOM 824 N N . CYS A 1 104 ? 16.952 5.309 -20.784 1.00 74.38 104 CYS A N 1
ATOM 825 C CA . CYS A 1 104 ? 16.302 4.084 -21.246 1.00 74.38 104 CYS A CA 1
ATOM 826 C C . CYS A 1 104 ? 17.279 3.120 -21.931 1.00 74.38 104 CYS A C 1
ATOM 828 O O . CYS A 1 104 ? 17.172 1.911 -21.729 1.00 74.38 104 CYS A O 1
ATOM 830 N N . ASP A 1 105 ? 18.245 3.637 -22.697 1.00 76.12 105 ASP A N 1
ATOM 831 C CA . ASP A 1 105 ? 19.250 2.804 -23.368 1.00 76.12 105 ASP A CA 1
ATOM 832 C C . ASP A 1 105 ? 20.125 2.064 -22.358 1.00 76.12 105 ASP A C 1
ATOM 834 O O . ASP A 1 105 ? 20.403 0.880 -22.525 1.00 76.12 105 ASP A O 1
ATOM 838 N N . ARG A 1 106 ? 20.516 2.735 -21.270 1.00 72.12 106 ARG A N 1
ATOM 839 C CA . ARG A 1 106 ? 21.334 2.129 -20.214 1.00 72.12 106 ARG A CA 1
ATOM 840 C C . ARG A 1 106 ? 20.523 1.178 -19.338 1.00 72.12 106 ARG A C 1
ATOM 842 O O . ARG A 1 106 ? 21.004 0.110 -18.973 1.00 72.12 106 ARG A O 1
ATOM 849 N N . PHE A 1 107 ? 19.284 1.547 -19.027 1.00 73.12 107 PHE A N 1
ATOM 850 C CA . PHE A 1 107 ? 18.397 0.746 -18.192 1.00 73.12 107 PHE A CA 1
ATOM 851 C C . PHE A 1 107 ? 18.082 -0.618 -18.830 1.00 73.12 107 PHE A C 1
ATOM 853 O O . PHE A 1 107 ? 18.114 -1.644 -18.150 1.00 73.12 107 PHE A O 1
ATOM 860 N N . ARG A 1 108 ? 17.892 -0.657 -20.158 1.00 74.75 108 ARG A N 1
ATOM 861 C CA . ARG A 1 108 ? 17.712 -1.899 -20.938 1.00 74.75 108 ARG A CA 1
ATOM 862 C C . ARG A 1 108 ? 18.897 -2.864 -20.861 1.00 74.75 108 ARG A C 1
ATOM 864 O O . ARG A 1 108 ? 18.727 -4.047 -21.124 1.00 74.75 108 ARG A O 1
ATOM 871 N N . GLU A 1 109 ? 20.087 -2.383 -20.512 1.00 75.81 109 GLU A N 1
ATOM 872 C CA . GLU A 1 109 ? 21.289 -3.212 -20.378 1.00 75.81 109 GLU A CA 1
ATOM 873 C C . GLU A 1 109 ? 21.467 -3.784 -18.958 1.00 75.81 109 GLU A C 1
ATOM 875 O O . GLU A 1 109 ? 22.386 -4.576 -18.734 1.00 75.81 109 GLU A O 1
ATOM 880 N N . THR A 1 110 ? 20.602 -3.423 -18.003 1.00 70.12 110 THR A N 1
ATOM 881 C CA . THR A 1 110 ? 20.656 -3.928 -16.622 1.00 70.12 110 THR A CA 1
ATOM 882 C C . THR A 1 110 ? 19.822 -5.199 -16.456 1.00 70.12 110 THR A C 1
ATOM 884 O O . THR A 1 110 ? 18.793 -5.373 -17.103 1.00 70.12 110 THR A O 1
ATOM 887 N N . GLU A 1 111 ? 20.260 -6.124 -15.601 1.00 67.69 111 GLU A N 1
ATOM 888 C CA . GLU A 1 111 ? 19.456 -7.301 -15.246 1.00 67.69 111 GLU A CA 1
ATOM 889 C C . GLU A 1 111 ? 18.310 -6.906 -14.294 1.00 67.69 111 GLU A C 1
ATOM 891 O O . GLU A 1 111 ? 18.547 -6.127 -13.367 1.00 67.69 111 GLU A O 1
ATOM 896 N N . PRO A 1 112 ? 17.091 -7.462 -14.455 1.00 66.62 112 PRO A N 1
ATOM 897 C CA . PRO A 1 112 ? 16.709 -8.523 -15.401 1.00 66.62 112 PRO A CA 1
ATOM 898 C C . PRO A 1 112 ? 16.306 -8.056 -16.817 1.00 66.62 112 PRO A C 1
ATOM 900 O O . PRO A 1 112 ? 15.985 -8.878 -17.668 1.00 66.62 112 PRO A O 1
ATOM 903 N N . TYR A 1 113 ? 16.298 -6.756 -17.101 1.00 73.56 113 TYR A N 1
ATOM 904 C CA . TYR A 1 113 ? 15.726 -6.182 -18.333 1.00 73.56 113 TYR A CA 1
ATOM 905 C C . TYR A 1 113 ? 16.508 -6.505 -19.608 1.00 73.56 113 TYR A C 1
ATOM 907 O O . TYR A 1 113 ? 15.933 -6.528 -20.694 1.00 73.56 113 TYR A O 1
ATOM 915 N N . LYS A 1 114 ? 17.807 -6.785 -19.476 1.00 73.75 114 LYS A N 1
ATOM 916 C CA . LYS A 1 114 ? 18.647 -7.249 -20.584 1.00 73.75 114 LYS A CA 1
ATOM 917 C C . LYS A 1 114 ? 18.334 -8.687 -20.997 1.00 73.75 114 LYS A C 1
ATOM 919 O O . LYS A 1 114 ? 18.402 -9.005 -22.183 1.00 73.75 114 LYS A O 1
ATOM 924 N N . SER A 1 115 ? 18.039 -9.557 -20.032 1.00 70.75 115 SER A N 1
ATOM 925 C CA . SER A 1 115 ? 17.779 -10.979 -20.275 1.00 70.75 115 SER A CA 1
ATOM 926 C C . SER A 1 115 ? 16.316 -11.270 -20.609 1.00 70.75 115 SER A C 1
ATOM 928 O O . SER A 1 115 ? 16.037 -12.256 -21.289 1.00 70.75 115 SER A O 1
ATOM 930 N N . ASP A 1 116 ? 15.395 -10.397 -20.197 1.00 70.25 116 ASP A N 1
ATOM 931 C CA . ASP A 1 116 ? 13.964 -10.505 -20.464 1.00 70.25 116 ASP A CA 1
ATOM 932 C C . ASP A 1 116 ? 13.393 -9.186 -21.009 1.00 70.25 116 ASP A C 1
ATOM 934 O O . ASP A 1 116 ? 13.107 -8.239 -20.274 1.00 70.25 116 ASP A O 1
ATOM 938 N N . THR A 1 117 ? 13.163 -9.144 -22.322 1.00 68.31 117 THR A N 1
ATOM 939 C CA . THR A 1 117 ? 12.588 -7.974 -23.004 1.00 68.31 117 THR A CA 1
ATOM 940 C C . THR A 1 117 ? 11.160 -7.657 -22.550 1.00 68.31 117 THR A C 1
ATOM 942 O O . THR A 1 117 ? 10.756 -6.494 -22.609 1.00 68.31 117 THR A O 1
ATOM 945 N N . SER A 1 118 ? 10.405 -8.640 -22.038 1.00 69.88 118 SER A N 1
ATOM 946 C CA . SER A 1 118 ? 9.047 -8.417 -21.519 1.00 69.88 118 SER A CA 1
ATOM 947 C C . SER A 1 118 ? 9.051 -7.632 -20.203 1.00 69.88 118 SER A C 1
ATOM 949 O O . SER A 1 118 ? 8.178 -6.795 -19.969 1.00 69.88 118 SER A O 1
ATOM 951 N N . SER A 1 119 ? 10.103 -7.796 -19.397 1.00 68.81 119 SER A N 1
ATOM 952 C CA . SER A 1 119 ? 10.292 -7.055 -18.147 1.00 68.81 119 SER A CA 1
ATOM 953 C C . SER A 1 119 ? 10.413 -5.545 -18.357 1.00 68.81 119 SER A C 1
ATOM 955 O O . SER A 1 119 ? 9.954 -4.772 -17.517 1.00 68.81 119 SER A O 1
ATOM 957 N N . PHE A 1 120 ? 11.002 -5.106 -19.476 1.00 74.38 120 PHE A N 1
ATOM 958 C CA . PHE A 1 120 ? 11.068 -3.682 -19.811 1.00 74.38 120 PHE A CA 1
ATOM 959 C C . PHE A 1 120 ? 9.679 -3.119 -20.153 1.00 74.38 120 PHE A C 1
ATOM 961 O O . PHE A 1 120 ? 9.335 -2.027 -19.703 1.00 74.38 120 PHE A O 1
ATOM 968 N N . GLY A 1 121 ? 8.851 -3.882 -20.878 1.00 77.94 121 GLY A N 1
ATOM 969 C CA . GLY A 1 121 ? 7.453 -3.522 -21.147 1.00 77.94 121 GLY A CA 1
ATOM 970 C C . GLY A 1 121 ? 6.647 -3.328 -19.861 1.00 77.94 121 GLY A C 1
ATOM 971 O O . GLY A 1 121 ? 6.028 -2.285 -19.675 1.00 77.94 121 GLY A O 1
ATOM 972 N N . HIS A 1 122 ? 6.774 -4.253 -18.904 1.00 76.25 122 HIS A N 1
ATOM 973 C CA . HIS A 1 122 ? 6.088 -4.160 -17.609 1.00 76.25 122 HIS A CA 1
ATOM 974 C C . HIS A 1 122 ? 6.458 -2.910 -16.791 1.00 76.25 122 HIS A C 1
ATOM 976 O O . HIS A 1 122 ? 5.699 -2.501 -15.912 1.00 76.25 122 HIS A O 1
ATOM 982 N N . ILE A 1 123 ? 7.634 -2.320 -17.019 1.00 75.81 123 ILE A N 1
ATOM 983 C CA . ILE A 1 123 ? 8.044 -1.069 -16.367 1.00 75.81 123 ILE A CA 1
ATOM 984 C C . ILE A 1 123 ? 7.396 0.142 -17.020 1.00 75.81 123 ILE A C 1
ATOM 986 O O . ILE A 1 123 ? 7.019 1.076 -16.315 1.00 75.81 123 ILE A O 1
ATOM 990 N N . LEU A 1 124 ? 7.256 0.132 -18.346 1.00 79.38 124 LEU A N 1
ATOM 991 C CA . LEU A 1 124 ? 6.541 1.185 -19.060 1.00 79.38 124 LEU A CA 1
ATOM 992 C C . LEU A 1 124 ? 5.056 1.178 -18.695 1.00 79.38 124 LEU A C 1
ATOM 994 O O . LEU A 1 124 ? 4.503 2.240 -18.425 1.00 79.38 124 LEU A O 1
ATOM 998 N N . ASP A 1 125 ? 4.445 -0.004 -18.602 1.00 81.12 125 ASP A N 1
ATOM 999 C CA . ASP A 1 125 ? 3.053 -0.153 -18.166 1.00 81.12 125 ASP A CA 1
ATOM 1000 C C . ASP A 1 125 ? 2.853 0.381 -16.742 1.00 81.12 125 ASP A C 1
ATOM 1002 O O .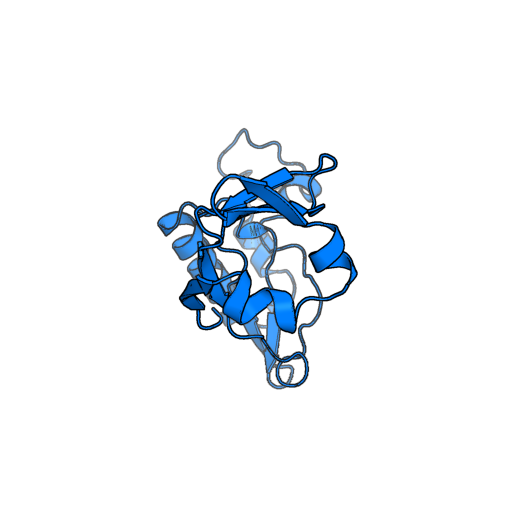 ASP A 1 125 ? 1.890 1.095 -16.463 1.00 81.12 125 ASP A O 1
ATOM 1006 N N . MET A 1 126 ? 3.796 0.083 -15.842 1.00 78.69 126 MET A N 1
ATOM 1007 C CA . MET A 1 126 ? 3.793 0.616 -14.482 1.00 78.69 126 MET A CA 1
ATOM 1008 C C . MET A 1 126 ? 3.932 2.142 -14.471 1.00 78.69 126 MET A C 1
ATOM 1010 O O . MET A 1 126 ? 3.155 2.806 -13.799 1.00 78.69 126 MET A O 1
ATOM 1014 N N . ALA A 1 127 ? 4.864 2.705 -15.245 1.00 77.81 127 ALA A N 1
ATOM 1015 C CA . ALA A 1 127 ? 5.052 4.152 -15.333 1.00 77.81 127 ALA A CA 1
ATOM 1016 C C . ALA A 1 127 ? 3.822 4.866 -15.920 1.00 77.81 127 ALA A C 1
ATOM 1018 O O . ALA A 1 127 ? 3.455 5.945 -15.459 1.00 77.81 127 ALA A O 1
ATOM 1019 N N . ALA A 1 128 ? 3.157 4.258 -16.907 1.00 82.56 128 ALA A N 1
ATOM 1020 C CA . ALA A 1 128 ? 1.906 4.768 -17.455 1.00 82.56 128 ALA A CA 1
ATOM 1021 C C . ALA A 1 128 ? 0.791 4.761 -16.398 1.00 82.56 128 ALA A C 1
ATOM 1023 O O . ALA A 1 128 ? 0.075 5.749 -16.255 1.00 82.56 128 ALA A O 1
ATOM 1024 N N . LEU A 1 129 ? 0.668 3.679 -15.625 1.00 83.56 129 LEU A N 1
ATOM 1025 C CA . LEU A 1 129 ? -0.301 3.598 -14.535 1.00 83.56 129 LEU A CA 1
ATOM 1026 C C . LEU A 1 129 ? 0.003 4.603 -13.416 1.00 83.56 129 LEU A C 1
ATOM 1028 O O . LEU A 1 129 ? -0.907 5.283 -12.952 1.00 83.56 129 LEU A O 1
ATOM 1032 N N . ASP A 1 130 ? 1.266 4.726 -13.011 1.00 78.88 130 ASP A N 1
ATOM 1033 C CA . ASP A 1 130 ? 1.708 5.691 -12.004 1.00 78.88 130 ASP A CA 1
ATOM 1034 C C . ASP A 1 130 ? 1.409 7.125 -12.454 1.00 78.88 130 ASP A C 1
ATOM 1036 O O . ASP A 1 130 ? 0.912 7.923 -11.664 1.00 78.88 130 ASP A O 1
ATOM 1040 N N . PHE A 1 131 ? 1.622 7.444 -13.735 1.00 81.56 131 PHE A N 1
ATOM 1041 C CA . PHE A 1 131 ? 1.239 8.734 -14.308 1.00 81.56 131 PHE A CA 1
ATOM 1042 C C . PHE A 1 131 ? -0.278 8.969 -14.242 1.00 81.56 131 PHE A C 1
ATOM 1044 O O . PHE A 1 131 ? -0.713 10.030 -13.794 1.00 81.56 131 PHE A O 1
ATOM 1051 N N . LEU A 1 132 ? -1.087 7.983 -14.647 1.00 84.56 132 LEU A N 1
ATOM 1052 C CA . LEU A 1 132 ? -2.552 8.083 -14.635 1.00 84.56 132 LEU A CA 1
ATOM 1053 C C . LEU A 1 132 ? -3.129 8.233 -13.222 1.00 84.56 132 LEU A C 1
ATOM 1055 O O . LEU A 1 132 ? -4.127 8.924 -13.040 1.00 84.56 132 LEU A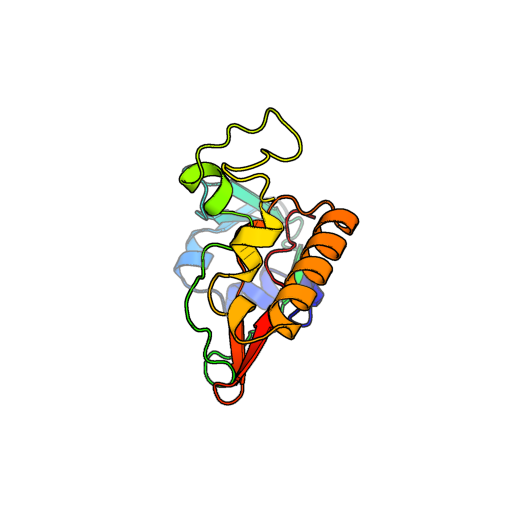 O 1
ATOM 1059 N N . LEU A 1 133 ? -2.507 7.589 -12.235 1.00 83.56 133 LEU A N 1
ATOM 1060 C CA . LEU A 1 133 ? -2.905 7.640 -10.828 1.00 83.56 133 LEU A CA 1
ATOM 1061 C C . LEU A 1 133 ? -2.185 8.741 -10.042 1.00 83.56 133 LEU A C 1
ATOM 1063 O O . LEU A 1 133 ? -2.295 8.771 -8.823 1.00 83.56 133 LEU A O 1
ATOM 1067 N N . MET A 1 134 ? -1.403 9.598 -10.709 1.00 78.75 134 MET A N 1
ATOM 1068 C CA . MET A 1 134 ? -0.572 10.622 -10.063 1.00 78.75 134 MET A CA 1
ATOM 1069 C C . MET A 1 134 ? 0.298 10.066 -8.913 1.00 78.75 134 MET A C 1
ATOM 1071 O O . MET A 1 134 ? 0.604 10.757 -7.942 1.00 78.75 134 MET A O 1
ATOM 1075 N N . ASN A 1 135 ? 0.723 8.804 -9.024 1.00 77.69 135 ASN A N 1
ATOM 1076 C CA . ASN A 1 135 ? 1.530 8.116 -8.029 1.00 77.69 135 ASN A CA 1
ATOM 1077 C C . ASN A 1 135 ? 3.020 8.424 -8.219 1.00 77.69 135 ASN A C 1
ATOM 1079 O O . ASN A 1 135 ? 3.758 7.674 -8.857 1.00 77.69 135 ASN A O 1
ATOM 1083 N N . TYR A 1 136 ? 3.495 9.505 -7.609 1.00 70.44 136 TYR A N 1
ATOM 1084 C CA . TYR A 1 136 ? 4.915 9.868 -7.662 1.00 70.44 136 TYR A CA 1
ATOM 1085 C C . TYR A 1 136 ? 5.820 8.964 -6.801 1.00 70.44 136 TYR A C 1
ATOM 1087 O O . TYR A 1 136 ? 7.044 9.086 -6.872 1.00 70.44 136 TYR A O 1
ATOM 1095 N N . ASP A 1 137 ? 5.243 8.055 -6.002 1.00 67.62 137 ASP A N 1
ATOM 1096 C CA . ASP A 1 137 ? 5.984 7.116 -5.149 1.00 67.62 137 ASP A CA 1
ATOM 1097 C C . ASP A 1 137 ? 6.151 5.717 -5.769 1.00 67.62 137 ASP A C 1
ATOM 1099 O O . ASP A 1 137 ? 6.927 4.900 -5.266 1.00 67.62 137 ASP A O 1
ATOM 1103 N N . GLY A 1 138 ? 5.485 5.448 -6.901 1.00 59.75 138 GLY A N 1
ATOM 1104 C CA . GLY A 1 138 ? 5.481 4.135 -7.560 1.00 59.75 138 GLY A CA 1
ATOM 1105 C C . GLY A 1 138 ? 6.874 3.645 -7.965 1.00 59.75 138 GLY A C 1
ATOM 1106 O O . GLY A 1 138 ? 7.175 2.453 -7.920 1.00 59.75 138 GLY A O 1
ATOM 1107 N N . GLY A 1 139 ? 7.806 4.568 -8.209 1.00 56.97 139 GLY A N 1
ATOM 1108 C CA . GLY A 1 139 ? 9.190 4.246 -8.535 1.00 56.97 139 GLY A CA 1
ATOM 1109 C C . GLY A 1 139 ? 9.992 3.560 -7.425 1.00 56.97 139 GLY A C 1
ATOM 1110 O O . GLY A 1 139 ? 11.063 3.045 -7.736 1.00 56.97 139 GLY A O 1
ATOM 1111 N N . LYS A 1 140 ? 9.543 3.553 -6.157 1.00 56.31 140 LYS A N 1
ATOM 1112 C CA . LYS A 1 140 ? 10.341 3.072 -5.007 1.00 56.31 140 LYS A CA 1
ATOM 1113 C C . LYS A 1 140 ? 10.342 1.563 -4.816 1.00 56.31 140 LYS A C 1
ATOM 1115 O O . LYS A 1 140 ? 11.335 1.019 -4.321 1.00 56.31 140 LYS A O 1
ATOM 1120 N N . HIS A 1 141 ? 9.268 0.899 -5.223 1.00 54.38 141 HIS A N 1
ATOM 1121 C CA . HIS A 1 141 ? 8.996 -0.479 -4.844 1.00 54.38 141 HIS A CA 1
ATOM 1122 C C . HIS A 1 141 ? 8.587 -1.305 -6.061 1.00 54.38 141 HIS A C 1
ATOM 1124 O O . HIS A 1 141 ? 7.411 -1.468 -6.368 1.00 54.38 141 HIS A O 1
ATOM 1130 N N . THR A 1 142 ? 9.579 -1.856 -6.758 1.00 56.81 142 THR A N 1
ATOM 1131 C CA . THR A 1 142 ? 9.339 -2.853 -7.803 1.00 56.81 142 THR A CA 1
ATOM 1132 C C . THR A 1 142 ? 9.649 -4.218 -7.216 1.00 56.81 142 THR A C 1
ATOM 1134 O O . THR A 1 142 ? 10.794 -4.501 -6.865 1.00 56.81 142 THR A O 1
ATOM 1137 N N . TYR A 1 143 ? 8.634 -5.068 -7.079 1.00 60.50 143 TYR A N 1
ATOM 1138 C CA . TYR A 1 143 ? 8.838 -6.448 -6.655 1.00 60.50 143 TYR A CA 1
ATOM 1139 C C . TYR A 1 143 ? 8.782 -7.345 -7.866 1.00 60.50 143 TYR A C 1
ATOM 1141 O O . TYR A 1 143 ? 7.766 -7.412 -8.555 1.00 60.50 143 TYR A O 1
ATOM 1149 N N . ILE A 1 144 ? 9.874 -8.059 -8.084 1.00 61.22 144 ILE A N 1
ATOM 1150 C CA . ILE A 1 144 ? 9.987 -8.993 -9.182 1.00 61.22 144 ILE A CA 1
ATOM 1151 C C . ILE A 1 144 ? 9.616 -10.388 -8.674 1.00 61.22 144 ILE A C 1
ATOM 1153 O O . ILE A 1 144 ? 10.338 -11.027 -7.898 1.00 61.22 144 ILE A O 1
ATOM 1157 N N . ALA A 1 145 ? 8.455 -10.862 -9.114 1.00 60.19 145 ALA A N 1
ATOM 1158 C CA . ALA A 1 145 ? 8.020 -12.230 -8.911 1.00 60.19 145 ALA A CA 1
ATOM 1159 C C . ALA A 1 145 ? 8.720 -13.132 -9.923 1.00 60.19 145 ALA A C 1
ATOM 1161 O O . ALA A 1 145 ? 8.540 -12.973 -11.127 1.00 60.19 145 ALA A O 1
ATOM 1162 N N . ASN A 1 146 ? 9.499 -14.093 -9.432 1.00 60.78 146 ASN A N 1
ATOM 1163 C CA . ASN A 1 146 ? 10.152 -15.069 -10.286 1.00 60.78 146 ASN A CA 1
ATOM 1164 C C . ASN A 1 146 ? 9.278 -16.328 -10.420 1.00 60.78 146 ASN A C 1
ATOM 1166 O O . ASN A 1 146 ? 9.174 -17.117 -9.475 1.00 60.78 146 ASN A O 1
ATOM 1170 N N . ARG A 1 147 ? 8.679 -16.533 -11.599 1.00 55.06 147 ARG A N 1
ATOM 1171 C CA . ARG A 1 147 ? 8.040 -17.806 -11.966 1.00 55.06 147 ARG A CA 1
ATOM 1172 C C . ARG A 1 147 ? 9.038 -18.608 -12.808 1.00 55.06 147 ARG A C 1
ATOM 1174 O O . ARG A 1 147 ? 9.389 -18.204 -13.910 1.00 55.06 147 ARG A O 1
ATOM 1181 N N . ASN A 1 148 ? 9.510 -19.742 -12.286 1.00 56.03 148 ASN A N 1
ATOM 1182 C CA . ASN A 1 148 ? 10.379 -20.702 -12.994 1.00 56.03 148 ASN A CA 1
ATOM 1183 C C . ASN A 1 148 ? 11.740 -20.174 -13.507 1.00 56.03 148 ASN A C 1
ATOM 1185 O O . ASN A 1 148 ? 12.277 -20.689 -14.479 1.00 56.03 148 ASN A O 1
ATOM 1189 N N . LYS A 1 149 ? 12.348 -19.204 -12.820 1.00 55.75 149 LYS A N 1
ATOM 1190 C CA . LYS A 1 149 ? 13.664 -18.591 -13.107 1.00 55.75 149 LYS A CA 1
ATOM 1191 C C . LYS A 1 149 ? 13.761 -17.755 -14.388 1.00 55.75 149 LYS A C 1
ATOM 1193 O O . LYS A 1 149 ? 14.821 -17.179 -14.603 1.00 55.75 149 LYS A O 1
ATOM 1198 N N . THR A 1 150 ? 12.694 -17.643 -15.172 1.00 53.53 150 THR A N 1
ATOM 1199 C CA . THR A 1 150 ? 12.730 -17.025 -16.509 1.00 53.53 150 THR A CA 1
ATOM 1200 C C . THR A 1 150 ? 11.722 -15.905 -16.721 1.00 53.53 150 THR A C 1
ATOM 1202 O O . THR A 1 150 ? 11.937 -15.094 -17.610 1.00 53.53 150 THR A O 1
ATOM 1205 N N . VAL A 1 151 ? 10.650 -15.832 -15.924 1.00 58.84 151 VAL A N 1
ATOM 1206 C CA . VAL A 1 151 ? 9.638 -14.775 -16.052 1.00 58.84 151 VAL A CA 1
ATOM 1207 C C . VAL A 1 151 ? 9.632 -13.912 -14.805 1.00 58.84 151 VAL A C 1
ATOM 1209 O O . VAL A 1 151 ? 9.486 -14.422 -13.686 1.00 58.84 151 VAL A O 1
ATOM 1212 N N . TYR A 1 152 ? 9.754 -12.609 -15.030 1.00 63.72 152 TYR A N 1
ATOM 1213 C CA . TYR A 1 152 ? 9.753 -11.581 -14.008 1.00 63.72 152 TYR A CA 1
ATOM 1214 C C . TYR A 1 152 ? 8.489 -10.725 -14.151 1.00 63.72 152 TYR A C 1
ATOM 1216 O O . TYR A 1 152 ? 8.273 -10.045 -15.152 1.00 63.72 152 TYR A O 1
ATOM 1224 N N . LEU A 1 153 ? 7.616 -10.786 -13.145 1.00 68.31 153 LEU A N 1
ATOM 1225 C CA . LEU A 1 153 ? 6.406 -9.961 -13.092 1.00 68.31 153 LEU A CA 1
ATOM 1226 C C . LEU A 1 153 ? 6.582 -8.861 -12.053 1.00 68.31 153 LEU A C 1
ATOM 1228 O O . LEU A 1 153 ? 6.944 -9.156 -10.911 1.00 68.31 153 LEU A O 1
ATOM 1232 N N . ASN A 1 154 ? 6.260 -7.625 -12.434 1.00 72.12 154 ASN A N 1
ATOM 1233 C CA . ASN A 1 154 ? 6.193 -6.504 -11.504 1.00 72.12 154 ASN A CA 1
ATOM 1234 C C . ASN A 1 154 ? 4.917 -6.611 -10.666 1.00 72.12 154 ASN A C 1
ATOM 1236 O O . ASN A 1 154 ? 3.799 -6.567 -11.185 1.00 72.12 154 ASN A O 1
ATOM 1240 N N . ILE A 1 155 ? 5.071 -6.746 -9.350 1.00 74.19 155 ILE A N 1
ATOM 1241 C CA . ILE A 1 155 ? 3.943 -6.646 -8.428 1.00 74.19 155 ILE A CA 1
ATOM 1242 C C . ILE A 1 155 ? 3.718 -5.171 -8.110 1.00 74.19 155 ILE A C 1
ATOM 1244 O O . ILE A 1 155 ? 4.478 -4.553 -7.373 1.00 74.19 155 ILE A O 1
ATOM 1248 N N . LEU A 1 156 ? 2.635 -4.640 -8.662 1.00 77.50 156 LEU A N 1
ATOM 1249 C CA . LEU A 1 156 ? 2.144 -3.294 -8.395 1.00 77.50 156 LEU A CA 1
ATOM 1250 C C . LEU A 1 156 ? 1.530 -3.234 -6.981 1.00 77.50 156 LEU A C 1
ATOM 1252 O O . LEU A 1 156 ? 0.485 -3.858 -6.753 1.00 77.50 156 LEU A O 1
ATOM 1256 N N . ILE A 1 157 ? 2.178 -2.527 -6.048 1.00 77.62 157 ILE A N 1
ATOM 1257 C CA . ILE A 1 157 ? 1.719 -2.285 -4.666 1.00 77.62 157 ILE A CA 1
ATOM 1258 C C . ILE A 1 157 ? 1.983 -0.826 -4.242 1.00 77.62 157 ILE A C 1
ATOM 1260 O O . ILE A 1 157 ? 2.564 -0.069 -5.007 1.00 77.62 157 ILE A O 1
ATOM 1264 N N . ASP A 1 158 ? 1.547 -0.444 -3.037 1.00 75.38 158 ASP A N 1
ATOM 1265 C CA . ASP A 1 158 ? 1.808 0.866 -2.406 1.00 75.38 158 ASP A CA 1
ATOM 1266 C C . ASP A 1 158 ? 1.175 2.099 -3.090 1.00 75.38 158 ASP A C 1
ATOM 1268 O O . ASP A 1 158 ? 1.643 3.222 -2.948 1.00 75.38 158 ASP A O 1
ATOM 1272 N N . TYR A 1 159 ? 0.017 1.924 -3.732 1.00 80.19 159 TYR A N 1
ATOM 1273 C CA . TYR A 1 159 ? -0.782 3.001 -4.352 1.00 80.19 159 TYR A CA 1
ATOM 1274 C C . TYR A 1 159 ? -1.631 3.815 -3.352 1.00 80.19 159 TYR A C 1
ATOM 1276 O O . TYR A 1 159 ? -2.666 4.371 -3.699 1.00 80.19 159 TYR A O 1
ATOM 1284 N N . GLY A 1 160 ? -1.239 3.862 -2.077 1.00 78.00 160 GLY A N 1
ATOM 1285 C CA . GLY A 1 160 ? -1.988 4.590 -1.041 1.00 78.00 160 GLY A CA 1
ATOM 1286 C C . GLY A 1 160 ? -1.834 6.115 -1.096 1.00 78.00 160 GLY A C 1
ATOM 1287 O O . GLY A 1 160 ? -2.507 6.808 -0.338 1.00 78.00 160 GLY A O 1
ATOM 1288 N N . LEU A 1 161 ? -0.924 6.617 -1.938 1.00 68.81 161 LEU A N 1
ATOM 1289 C CA . LEU A 1 161 ? -0.618 8.041 -2.131 1.00 68.81 161 LEU A CA 1
ATOM 1290 C C . LEU A 1 161 ? -1.106 8.591 -3.484 1.00 68.81 161 LEU A C 1
ATOM 1292 O O . LEU A 1 161 ? -0.793 9.735 -3.809 1.00 68.81 161 LEU A O 1
ATOM 1296 N N . SER A 1 162 ? -1.818 7.766 -4.256 1.00 70.88 162 SER A N 1
ATOM 1297 C CA . SER A 1 162 ? -2.522 8.152 -5.484 1.00 70.88 162 SER A CA 1
ATOM 1298 C C . SER A 1 162 ? -3.754 9.006 -5.208 1.00 70.88 162 SER A C 1
ATOM 1300 O O . SER A 1 162 ? -4.366 8.827 -4.128 1.00 70.88 162 SER A O 1
#

Foldseek 3Di:
DFDKDKDKDACVPHPVVPDDPVQVVQWDADPPQKIWGQDDDPDPDTDIDIDHNRIDIDMDGDDDDCVQFVQPDQPQFLQGPCCVVVPHDPPDDWDCPPPSDTPLNVSCVDPPNVVDVVVSVLVVVQVVVCVVLVPPPQRGGFTFTDDPNRHTHTDRDDSPVD

Secondary structure (DSSP, 8-state):
---EEEEEEEIIIIITTTS-HHHHHTEEE-GGG-EEEEE-SSSSSPEEEEEGGGEEEEEEE----TTTSEE---EE-TTTSHHHHTT--TTSS---BTTTB-HHHHHTTSTTTTT-HHHHHHHHHHHHHHHHTT-TTGGGEEEEEEETTTEEEEE---GGG-

InterPro domains:
  IPR009581 FAM20, C-terminal [PF06702] (31-160)
  IPR024869 FAM20 [PTHR12450] (2-159)

Sequence (162 aa):
MPYATGRRVSWNQEIASVATEALRKSVTAQDDGDVCIKWRCYLKRSARYCFQKGVIYGAVVYWISIGTVRIRGNTKGSWHNDFHAMGGYLESFSPILPGNRTFCDRFRETEPYKSDTSSFGHILDMAALDFLLMNYDGGKHTYIANRNKTVYLNILIDYGLS

Radius of gyration: 20.99 Å; chains: 1; bounding box: 48×41×52 Å